Protein AF-A0A1F4Q5U8-F1 (afdb_monomer)

Solvent-accessible surface area (backbone atoms only — not comparable to full-atom values): 7648 Å² total; per-residue (Å²): 132,84,82,44,56,67,60,52,52,65,76,44,62,95,61,61,63,48,76,38,75,50,20,85,82,44,53,50,60,50,47,23,72,73,47,73,48,69,58,75,83,77,33,46,80,45,38,50,46,59,58,37,44,77,75,71,50,83,76,57,70,69,56,50,31,61,74,70,67,51,86,60,94,58,66,90,65,53,74,65,55,44,52,52,23,48,52,43,22,76,75,69,65,34,61,67,34,42,54,52,38,51,52,45,54,48,47,67,53,63,48,45,62,58,48,46,48,57,59,43,69,74,69,57,58,94,85,120

Structure (mmCIF, N/CA/C/O backbone):
data_AF-A0A1F4Q5U8-F1
#
_entry.id   AF-A0A1F4Q5U8-F1
#
loop_
_atom_site.group_PDB
_atom_site.id
_atom_site.type_symbol
_atom_site.label_atom_id
_atom_site.label_alt_id
_atom_site.label_comp_id
_atom_site.label_asym_id
_atom_site.label_entity_id
_atom_site.label_seq_id
_atom_site.pdbx_PDB_ins_code
_atom_site.Cartn_x
_atom_site.Cartn_y
_atom_site.Cartn_z
_atom_site.occupancy
_atom_site.B_iso_or_equiv
_atom_site.auth_seq_id
_atom_site.auth_comp_id
_atom_site.auth_asym_id
_atom_site.auth_atom_id
_atom_site.pdbx_PDB_model_num
ATOM 1 N N . GLY A 1 1 ? -3.662 -7.560 -17.404 1.00 54.41 1 GLY A N 1
ATOM 2 C CA . GLY A 1 1 ? -5.026 -7.262 -17.871 1.00 54.41 1 GLY A CA 1
ATOM 3 C C . GLY A 1 1 ? -5.299 -5.800 -17.622 1.00 54.41 1 GLY A C 1
ATOM 4 O O . GLY A 1 1 ? -4.657 -5.229 -16.749 1.00 54.41 1 GLY A O 1
ATOM 5 N N . GLU A 1 2 ? -6.183 -5.201 -18.405 1.00 73.56 2 GLU A N 1
ATOM 6 C CA . GLU A 1 2 ? -6.671 -3.844 -18.151 1.00 73.56 2 GLU A CA 1
ATOM 7 C C . GLU A 1 2 ? -7.538 -3.845 -16.879 1.00 73.56 2 GLU A C 1
ATOM 9 O O . GLU 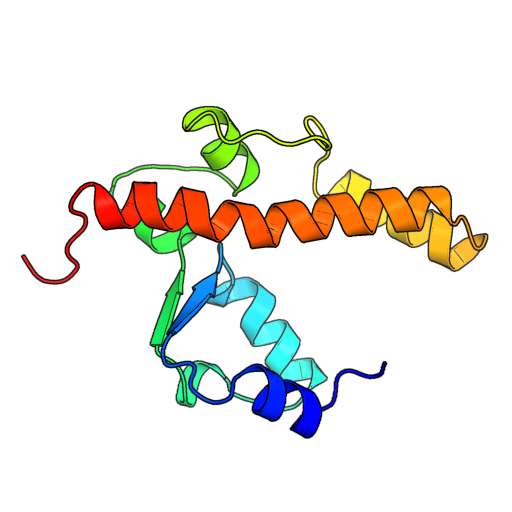A 1 2 ? -8.259 -4.812 -16.630 1.00 73.56 2 GLU A O 1
ATOM 14 N N . ILE A 1 3 ? -7.430 -2.808 -16.046 1.00 80.50 3 ILE A N 1
ATOM 15 C CA . ILE A 1 3 ? -8.272 -2.666 -14.851 1.00 80.50 3 ILE A CA 1
ATOM 16 C C . ILE A 1 3 ? -9.571 -1.996 -15.296 1.00 80.50 3 ILE A C 1
ATOM 18 O O . ILE A 1 3 ? -9.599 -0.788 -15.521 1.00 80.50 3 ILE A O 1
ATOM 22 N N . THR A 1 4 ? -10.627 -2.790 -15.448 1.00 85.44 4 THR A N 1
ATOM 23 C CA . THR A 1 4 ? -11.969 -2.317 -15.808 1.00 85.44 4 THR A CA 1
ATOM 24 C C . THR A 1 4 ? -12.877 -2.264 -14.586 1.00 85.44 4 THR A C 1
ATOM 26 O O . THR A 1 4 ? -12.592 -2.865 -13.550 1.00 85.44 4 THR A O 1
ATOM 29 N N . ASP A 1 5 ? -13.994 -1.557 -14.711 1.00 87.56 5 ASP A N 1
ATOM 30 C CA . ASP A 1 5 ? -15.040 -1.535 -13.695 1.00 87.56 5 ASP A CA 1
ATOM 31 C C . ASP A 1 5 ? -15.587 -2.936 -13.385 1.00 87.56 5 ASP A C 1
ATOM 33 O O . ASP A 1 5 ? -15.677 -3.317 -12.219 1.00 87.56 5 ASP A O 1
ATOM 37 N N . VAL A 1 6 ? -15.889 -3.724 -14.420 1.00 89.69 6 VAL A N 1
ATOM 38 C CA . VAL A 1 6 ? -16.383 -5.103 -14.292 1.00 89.69 6 VAL A CA 1
ATOM 39 C C . VAL A 1 6 ? -15.394 -5.967 -13.514 1.00 89.69 6 VAL A C 1
ATOM 41 O O . VAL A 1 6 ? -15.781 -6.598 -12.535 1.00 89.69 6 VAL A O 1
ATOM 44 N N . ALA A 1 7 ? -14.110 -5.941 -13.888 1.00 89.81 7 ALA A N 1
ATOM 45 C CA . ALA A 1 7 ? -13.089 -6.752 -13.229 1.00 89.81 7 ALA A CA 1
ATOM 46 C C . ALA A 1 7 ? -12.914 -6.376 -11.748 1.00 89.81 7 ALA A C 1
ATOM 48 O O . ALA A 1 7 ? -12.666 -7.242 -10.912 1.00 89.81 7 ALA A O 1
ATOM 49 N N . VAL A 1 8 ? -13.058 -5.090 -11.410 1.00 90.56 8 VAL A N 1
ATOM 50 C CA . VAL A 1 8 ? -13.003 -4.625 -10.018 1.00 90.56 8 VAL A CA 1
ATOM 51 C C . VAL A 1 8 ? -14.222 -5.105 -9.231 1.00 90.56 8 VAL A C 1
ATOM 53 O O . VAL A 1 8 ? -14.053 -5.592 -8.116 1.00 90.56 8 VAL A O 1
ATOM 56 N N . TRP A 1 9 ? -15.432 -5.007 -9.786 1.00 91.44 9 TRP A N 1
ATOM 57 C CA . TRP A 1 9 ? -16.636 -5.482 -9.098 1.00 91.44 9 TRP A CA 1
ATOM 58 C C . TRP A 1 9 ? -16.636 -6.993 -8.888 1.00 91.44 9 TRP A C 1
ATOM 60 O O . TRP A 1 9 ? -16.979 -7.440 -7.799 1.00 91.44 9 TRP A O 1
ATOM 70 N N . GLU A 1 10 ? -16.197 -7.768 -9.880 1.00 93.06 10 GLU A N 1
ATOM 71 C CA . GLU A 1 10 ? -16.047 -9.221 -9.751 1.00 93.06 10 GLU A CA 1
ATOM 72 C C . GLU A 1 10 ? -15.012 -9.592 -8.681 1.00 93.06 10 GLU A C 1
ATOM 74 O O . GLU A 1 10 ? -15.259 -10.470 -7.857 1.00 93.06 10 GLU A O 1
ATOM 79 N N . ALA A 1 11 ? -13.871 -8.896 -8.641 1.00 92.44 11 ALA A N 1
ATOM 80 C CA . ALA A 1 11 ? -12.834 -9.138 -7.637 1.00 92.44 11 ALA A CA 1
ATOM 81 C C . ALA A 1 11 ? -13.271 -8.783 -6.203 1.00 92.44 11 ALA A C 1
ATOM 83 O O . ALA A 1 11 ? -12.660 -9.256 -5.244 1.00 92.44 11 ALA A O 1
ATOM 84 N N . LEU A 1 12 ? -14.296 -7.940 -6.057 1.00 94.38 12 LEU A N 1
ATOM 85 C CA . LEU A 1 12 ? -14.825 -7.475 -4.775 1.00 94.38 12 LEU A CA 1
ATOM 86 C C . LEU A 1 12 ? -16.185 -8.097 -4.422 1.00 94.38 12 LEU A C 1
ATOM 88 O O . LEU A 1 12 ? -16.809 -7.672 -3.446 1.00 94.38 12 LEU A O 1
ATOM 92 N N . ASP A 1 13 ? -16.658 -9.091 -5.179 1.00 94.94 13 ASP A N 1
ATOM 93 C CA . ASP A 1 13 ? -17.913 -9.768 -4.860 1.00 94.94 13 ASP A CA 1
ATOM 94 C C . ASP A 1 13 ? -17.838 -10.450 -3.482 1.00 94.94 13 ASP A C 1
ATOM 96 O O . ASP A 1 13 ? -16.836 -11.063 -3.109 1.00 94.94 13 ASP A O 1
ATOM 100 N N . GLY A 1 14 ? -18.893 -10.284 -2.683 1.00 95.62 14 GLY A N 1
ATOM 101 C CA . GLY A 1 14 ? -18.942 -10.754 -1.294 1.00 95.62 14 GLY A CA 1
ATOM 102 C C . GLY A 1 14 ? -18.049 -9.999 -0.294 1.00 95.62 14 GLY A C 1
ATOM 103 O O . GLY A 1 14 ? -17.999 -10.387 0.873 1.00 95.62 14 GLY A O 1
ATOM 104 N N . VAL A 1 15 ? -17.356 -8.929 -0.700 1.00 96.50 15 VAL A N 1
ATOM 105 C CA . VAL A 1 15 ? -16.563 -8.085 0.211 1.00 96.50 15 VAL A CA 1
ATOM 106 C C . VAL A 1 15 ? -17.449 -7.021 0.865 1.00 96.50 15 VAL A C 1
ATOM 108 O O . VAL A 1 15 ? -18.198 -6.317 0.195 1.00 96.50 15 VAL A O 1
ATOM 111 N N . ASP A 1 16 ? -17.319 -6.838 2.182 1.00 95.81 16 ASP A N 1
ATOM 112 C CA . ASP A 1 16 ? -18.026 -5.773 2.918 1.00 95.81 16 ASP A CA 1
ATOM 113 C C . ASP A 1 16 ? -17.127 -4.593 3.313 1.00 95.81 16 ASP A C 1
ATOM 115 O O . ASP A 1 16 ? -17.605 -3.472 3.518 1.00 95.81 16 ASP A O 1
ATOM 119 N N . THR A 1 17 ? -15.825 -4.844 3.469 1.00 95.88 17 THR A N 1
ATOM 120 C CA . THR A 1 17 ? -14.866 -3.893 4.039 1.00 95.88 17 THR A CA 1
ATOM 121 C C . THR A 1 17 ? -13.581 -3.879 3.219 1.00 95.88 17 THR A C 1
ATOM 123 O O . THR A 1 17 ? -12.978 -4.924 2.987 1.00 95.88 17 THR A O 1
ATOM 126 N N . LEU A 1 18 ? -13.127 -2.685 2.836 1.00 96.44 18 LEU A N 1
ATOM 127 C CA . LEU A 1 18 ? -11.827 -2.457 2.213 1.00 96.44 18 LEU A CA 1
ATOM 128 C C . LEU A 1 18 ? -10.807 -2.073 3.287 1.00 96.44 18 LEU A C 1
ATOM 130 O O . LEU A 1 18 ? -10.926 -1.023 3.923 1.00 96.44 18 LEU A O 1
ATOM 134 N N . CYS A 1 19 ? -9.802 -2.925 3.477 1.00 96.88 19 CYS A N 1
ATOM 135 C CA . CYS A 1 19 ? -8.670 -2.656 4.357 1.00 96.88 19 CYS A CA 1
ATOM 136 C C . CYS A 1 19 ? -7.522 -2.033 3.555 1.00 96.88 19 CYS A C 1
ATOM 138 O O . CYS A 1 19 ? -7.092 -2.594 2.549 1.00 96.88 19 CYS A O 1
ATOM 140 N N . THR A 1 20 ? -7.034 -0.869 3.985 1.00 97.50 20 THR A N 1
ATOM 141 C CA . THR A 1 20 ? -5.961 -0.124 3.303 1.00 97.50 20 THR A CA 1
ATOM 142 C C . THR A 1 20 ? -4.988 0.492 4.308 1.00 97.50 20 THR A C 1
ATOM 144 O O . THR A 1 20 ? -5.259 0.529 5.508 1.00 97.50 20 THR A O 1
ATOM 147 N N . TYR A 1 21 ? -3.863 1.032 3.832 1.00 97.69 21 TYR A N 1
ATOM 148 C CA . TYR A 1 21 ? -3.003 1.905 4.631 1.00 97.69 21 TYR A CA 1
ATOM 149 C C . TYR A 1 21 ? -2.874 3.265 3.944 1.00 97.69 21 TYR A C 1
ATOM 151 O O . TYR A 1 21 ? -2.131 3.395 2.977 1.00 97.69 21 TYR A O 1
ATOM 159 N N . ASN A 1 22 ? -3.559 4.290 4.466 1.00 97.31 22 ASN A N 1
ATOM 160 C CA . ASN A 1 22 ? -3.715 5.609 3.834 1.00 97.31 22 ASN A CA 1
ATOM 161 C C . ASN A 1 22 ? -4.530 5.594 2.524 1.00 97.31 22 ASN A C 1
ATOM 163 O O . ASN A 1 22 ? -4.476 6.562 1.756 1.00 97.31 22 ASN A O 1
ATOM 167 N N . GLY A 1 23 ? -5.290 4.529 2.258 1.00 97.25 23 GLY A N 1
ATOM 168 C CA . GLY A 1 23 ? -5.993 4.362 0.989 1.00 97.25 23 GLY A CA 1
ATOM 169 C C . GLY A 1 23 ? -7.176 5.299 0.806 1.00 97.25 23 GLY A C 1
ATOM 170 O O . GLY A 1 23 ? -7.445 5.718 -0.318 1.00 97.25 23 GLY A O 1
ATOM 171 N N . ASP A 1 24 ? -7.801 5.759 1.891 1.00 96.12 24 ASP A N 1
ATOM 172 C CA . ASP A 1 24 ? -8.890 6.742 1.814 1.00 96.12 24 ASP A CA 1
ATOM 173 C C . ASP A 1 24 ? -8.452 8.061 1.168 1.00 96.12 24 ASP A C 1
ATOM 175 O O . ASP A 1 24 ? -9.261 8.785 0.582 1.00 96.12 24 ASP A O 1
ATOM 179 N N . ARG A 1 25 ? -7.164 8.395 1.304 1.00 95.62 25 ARG A N 1
ATOM 180 C CA . ARG A 1 25 ? -6.571 9.642 0.808 1.00 95.62 25 ARG A CA 1
ATOM 181 C C . ARG A 1 25 ? -5.695 9.446 -0.423 1.00 95.62 25 ARG A C 1
ATOM 183 O O . ARG A 1 25 ? -5.292 10.447 -1.013 1.00 95.62 25 ARG A O 1
ATOM 190 N N . PHE A 1 26 ? -5.376 8.205 -0.775 1.00 95.19 26 PHE A N 1
ATOM 191 C CA . PHE A 1 26 ? -4.426 7.889 -1.833 1.00 95.19 26 PHE A CA 1
ATOM 192 C C . PHE A 1 26 ? -5.001 6.879 -2.828 1.00 95.19 26 PHE A C 1
ATOM 194 O O . PHE A 1 26 ? -5.413 7.291 -3.910 1.00 95.19 26 PHE A O 1
ATOM 201 N N . ASP A 1 27 ? -5.092 5.603 -2.451 1.00 94.88 27 ASP A N 1
ATOM 202 C CA . ASP A 1 27 ? -5.477 4.518 -3.360 1.00 94.88 27 ASP A CA 1
ATOM 203 C C . ASP A 1 27 ? -6.892 4.696 -3.927 1.00 94.88 27 ASP A C 1
ATOM 205 O O . ASP A 1 27 ? -7.078 4.716 -5.142 1.00 94.88 27 ASP A O 1
ATOM 209 N N . LEU A 1 28 ? -7.895 4.891 -3.064 1.00 94.94 28 LEU A N 1
ATOM 210 C CA . LEU A 1 28 ? -9.301 4.942 -3.478 1.00 94.94 28 LEU A CA 1
ATOM 211 C C . LEU A 1 28 ? -9.606 6.148 -4.386 1.00 94.94 28 LEU A C 1
ATOM 213 O O . LEU A 1 28 ? -10.242 5.944 -5.419 1.00 94.94 28 LEU A O 1
ATOM 217 N N . PRO A 1 29 ? -9.120 7.378 -4.104 1.00 95.31 29 PRO A N 1
ATOM 218 C CA . PRO A 1 29 ? -9.260 8.492 -5.043 1.00 95.31 29 PRO A CA 1
ATOM 219 C C . PRO A 1 29 ? -8.575 8.272 -6.398 1.00 95.31 29 PRO A C 1
ATOM 221 O O . PRO A 1 29 ? -9.043 8.800 -7.407 1.00 95.31 29 PRO A O 1
ATOM 224 N N . ILE A 1 30 ? -7.447 7.552 -6.443 1.00 93.44 30 ILE A N 1
ATOM 225 C CA . ILE A 1 30 ? -6.756 7.239 -7.703 1.00 93.44 30 ILE A CA 1
ATOM 226 C C . ILE A 1 30 ? -7.561 6.208 -8.495 1.00 93.44 30 ILE A C 1
ATOM 228 O O . ILE A 1 30 ? -7.828 6.439 -9.675 1.00 93.44 30 ILE A O 1
ATOM 232 N N . LEU A 1 31 ? -8.003 5.130 -7.842 1.00 91.00 31 LEU A N 1
ATOM 233 C CA . LEU A 1 31 ? -8.836 4.098 -8.457 1.00 91.00 31 LEU A CA 1
ATOM 234 C C . LEU A 1 31 ? -10.133 4.689 -9.006 1.00 91.00 31 LEU A C 1
ATOM 236 O O . LEU A 1 31 ? -10.442 4.467 -10.169 1.00 91.00 31 LEU A O 1
ATOM 240 N N . GLU A 1 32 ? -10.832 5.521 -8.233 1.00 93.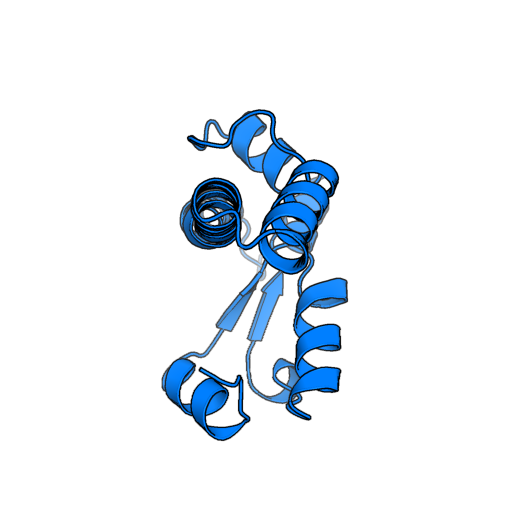19 32 GLU A N 1
ATOM 241 C CA . GLU A 1 32 ? -12.056 6.195 -8.677 1.00 93.19 32 GLU A CA 1
ATOM 242 C C . GLU A 1 32 ? -11.820 7.035 -9.942 1.00 93.19 32 GLU A C 1
ATOM 244 O O . GLU A 1 32 ? -12.617 6.996 -10.875 1.00 93.19 32 GLU A O 1
ATOM 249 N N . ARG A 1 33 ? -10.696 7.756 -10.040 1.00 92.38 33 ARG A N 1
ATOM 250 C CA . ARG A 1 33 ? -10.364 8.530 -11.251 1.00 92.38 33 ARG A CA 1
ATOM 251 C C . ARG A 1 33 ? -10.059 7.646 -12.458 1.00 92.38 33 ARG A C 1
ATOM 253 O O . ARG A 1 33 ? -10.360 8.048 -13.579 1.00 92.38 33 ARG A O 1
ATOM 260 N N . GLN A 1 34 ? -9.435 6.491 -12.239 1.00 89.81 34 GLN A N 1
ATOM 261 C CA . GLN A 1 34 ? -9.020 5.580 -13.308 1.00 89.81 34 GLN A CA 1
ATOM 262 C C . GLN A 1 34 ? -10.168 4.697 -13.807 1.00 89.81 34 GLN A C 1
ATOM 264 O O . GLN A 1 34 ? -10.268 4.463 -15.007 1.00 89.81 34 GLN A O 1
ATOM 269 N N . THR A 1 35 ? -11.046 4.244 -12.913 1.00 89.31 35 THR A N 1
ATOM 270 C CA . THR A 1 35 ? -12.114 3.278 -13.220 1.00 89.31 35 THR A CA 1
ATOM 271 C C . THR A 1 35 ? -13.512 3.892 -13.212 1.00 89.31 35 THR A C 1
ATOM 273 O O . THR A 1 35 ? -14.453 3.260 -13.678 1.00 89.31 35 THR A O 1
ATOM 276 N N . ARG A 1 36 ? -13.664 5.126 -12.706 1.00 91.06 36 ARG A N 1
ATOM 277 C CA . ARG A 1 36 ? -14.952 5.806 -12.455 1.00 91.06 36 ARG A CA 1
ATOM 278 C C . ARG A 1 36 ? -15.836 5.101 -11.421 1.00 91.06 36 ARG A C 1
ATOM 280 O O . ARG A 1 36 ? -17.040 5.345 -11.381 1.00 91.06 36 ARG A O 1
ATOM 287 N N . LEU A 1 37 ? -15.243 4.255 -10.578 1.00 91.44 37 LEU A N 1
ATOM 288 C CA . LEU A 1 37 ? -15.940 3.565 -9.497 1.00 91.44 37 LEU A CA 1
ATOM 289 C C . LEU A 1 37 ? -15.752 4.271 -8.157 1.00 91.44 37 LEU A C 1
ATOM 291 O O . LEU A 1 37 ? -14.643 4.324 -7.626 1.00 91.44 37 LEU A O 1
ATOM 295 N N . ASP A 1 38 ? -16.854 4.723 -7.559 1.00 92.75 38 ASP A N 1
ATOM 296 C CA . ASP A 1 38 ? -16.852 5.171 -6.166 1.00 92.75 38 ASP A CA 1
ATOM 297 C C . ASP A 1 38 ? -16.993 3.972 -5.218 1.00 92.75 38 ASP A C 1
ATOM 299 O O . ASP A 1 38 ? -18.073 3.656 -4.712 1.00 92.75 38 ASP A O 1
ATOM 30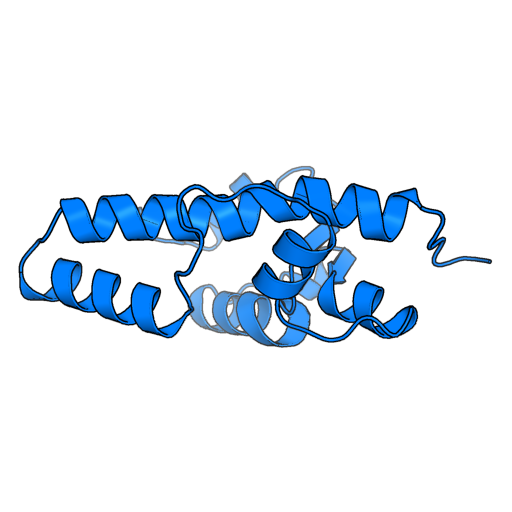3 N N . LEU A 1 39 ? -15.872 3.295 -4.963 1.00 94.19 39 LEU A N 1
ATOM 304 C CA . LEU A 1 39 ? -15.819 2.159 -4.039 1.00 94.19 39 LEU A CA 1
ATOM 305 C C . LEU A 1 39 ? -16.185 2.564 -2.598 1.00 94.19 39 LEU A C 1
ATOM 307 O O . LEU A 1 39 ? -16.727 1.761 -1.839 1.00 94.19 39 LEU A O 1
ATOM 311 N N . ARG A 1 40 ? -15.951 3.822 -2.208 1.00 92.38 40 ARG A N 1
ATOM 312 C CA . ARG A 1 40 ? -16.229 4.301 -0.843 1.00 92.38 40 ARG A CA 1
ATOM 313 C C . ARG A 1 40 ? -17.723 4.413 -0.560 1.00 92.38 40 ARG A C 1
ATOM 315 O O . ARG A 1 40 ? -18.120 4.329 0.597 1.00 92.38 40 ARG A O 1
ATOM 322 N N . SER A 1 41 ? -18.549 4.562 -1.596 1.00 92.50 41 SER A N 1
ATOM 323 C CA . SER A 1 41 ? -20.010 4.542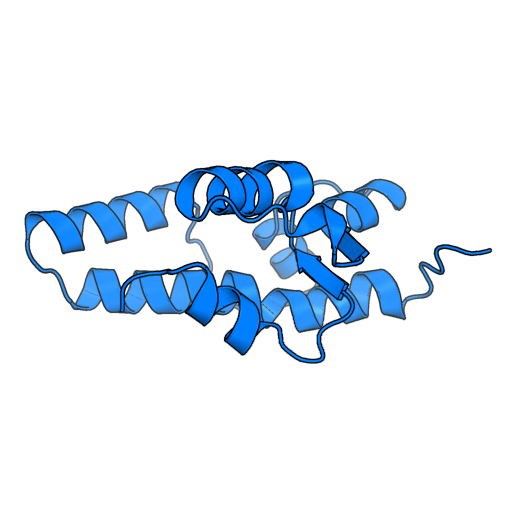 -1.455 1.00 92.50 41 SER A CA 1
ATOM 324 C C . SER A 1 41 ? -20.573 3.160 -1.104 1.00 92.50 41 SER A C 1
ATOM 326 O O . SER A 1 41 ? -21.663 3.068 -0.538 1.00 92.50 41 SER A O 1
ATOM 328 N N . ARG A 1 42 ? -19.848 2.082 -1.441 1.00 92.50 42 ARG A N 1
ATOM 329 C CA . ARG A 1 42 ? -20.370 0.708 -1.390 1.00 92.50 42 ARG A CA 1
ATOM 330 C C . ARG A 1 42 ? -19.753 -0.163 -0.301 1.00 92.50 42 ARG A C 1
ATOM 332 O O . ARG A 1 42 ? -20.427 -1.087 0.161 1.00 92.50 42 ARG A O 1
ATOM 339 N N . PHE A 1 43 ? -18.514 0.113 0.098 1.00 96.25 43 PHE A N 1
ATOM 340 C CA . PHE A 1 43 ? -17.777 -0.684 1.076 1.00 96.25 43 PHE A CA 1
ATOM 341 C C . PHE A 1 43 ? -17.434 0.130 2.321 1.00 96.25 43 PHE A C 1
ATOM 343 O O . PHE A 1 43 ? -17.149 1.326 2.248 1.00 96.25 43 PHE A O 1
ATOM 350 N N . ARG A 1 44 ? -17.388 -0.538 3.477 1.00 95.75 44 ARG A N 1
ATOM 351 C CA . ARG A 1 44 ? -16.825 0.065 4.690 1.00 95.75 44 ARG A CA 1
ATOM 352 C C . ARG A 1 44 ? -15.325 0.271 4.503 1.00 95.75 44 ARG A C 1
ATOM 354 O O . ARG A 1 44 ? -14.646 -0.591 3.952 1.00 95.75 44 ARG A O 1
ATOM 361 N N . SER A 1 45 ? -14.799 1.387 4.997 1.00 94.94 45 SER A N 1
ATOM 362 C CA . SER A 1 45 ? -13.359 1.653 4.977 1.00 94.94 45 SER A CA 1
ATOM 363 C C . SER A 1 45 ? -12.717 1.319 6.323 1.00 94.94 45 SER A C 1
ATOM 365 O O . SER A 1 45 ? -13.088 1.883 7.357 1.00 94.94 45 SER A O 1
ATOM 367 N N . LEU A 1 46 ? -11.703 0.455 6.285 1.00 96.12 46 LEU A N 1
ATOM 368 C CA . LEU A 1 46 ? -10.747 0.236 7.363 1.00 96.12 46 LEU A CA 1
ATOM 369 C C . LEU A 1 46 ? -9.372 0.761 6.922 1.00 96.12 46 LEU A C 1
ATOM 371 O O . LEU A 1 46 ? -8.559 0.035 6.354 1.00 96.12 46 LEU A O 1
ATOM 375 N N . ASP A 1 47 ? -9.111 2.045 7.168 1.00 97.06 47 ASP A N 1
ATOM 376 C CA . ASP A 1 47 ? -7.802 2.651 6.907 1.00 97.06 47 ASP A CA 1
ATOM 377 C C . ASP A 1 47 ? -6.889 2.493 8.134 1.00 97.06 47 ASP A C 1
ATOM 379 O O . ASP A 1 47 ? -7.023 3.195 9.141 1.00 97.06 47 ASP A O 1
ATOM 383 N N . LEU A 1 48 ? -5.913 1.591 8.043 1.00 96.94 48 LEU A N 1
ATOM 384 C CA . LEU A 1 48 ? -4.994 1.272 9.135 1.00 96.94 48 LEU A CA 1
ATOM 385 C C 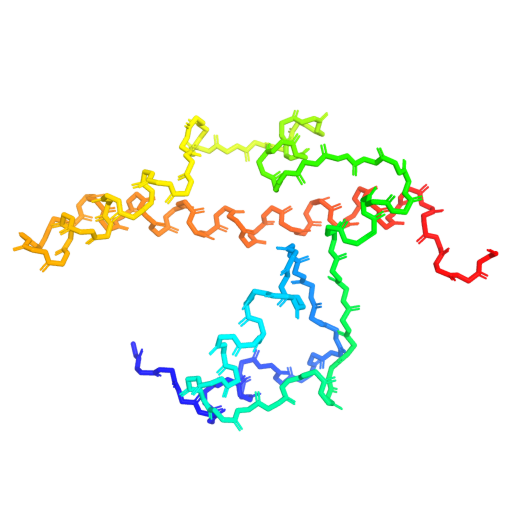. LEU A 1 48 ? -4.085 2.441 9.527 1.00 96.94 48 LEU A C 1
ATOM 387 O O . LEU A 1 48 ? -3.642 2.496 10.676 1.00 96.94 48 LEU A O 1
ATOM 391 N N . LEU A 1 49 ? -3.824 3.407 8.636 1.00 96.81 49 LEU A N 1
ATOM 392 C CA . LEU A 1 49 ? -3.111 4.624 9.030 1.00 96.81 49 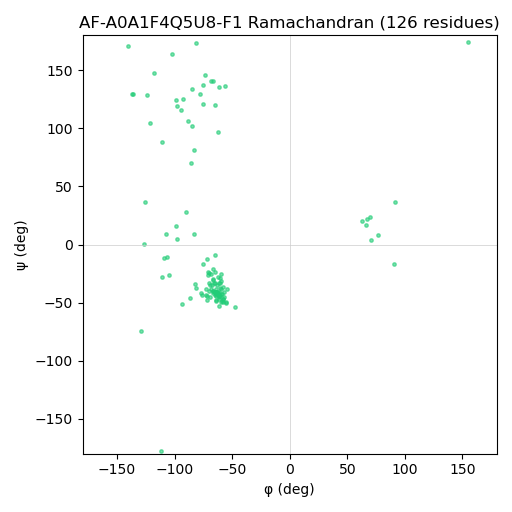LEU A CA 1
ATOM 393 C C . LEU A 1 49 ? -3.969 5.453 9.990 1.00 96.81 49 LEU A C 1
ATOM 395 O O . LEU A 1 49 ? -3.436 6.021 10.950 1.00 96.81 49 LEU A O 1
ATOM 399 N N . ARG A 1 50 ? -5.283 5.546 9.745 1.00 95.00 50 ARG A N 1
ATOM 400 C CA . ARG A 1 50 ? -6.208 6.227 10.660 1.00 95.00 50 ARG A CA 1
ATOM 401 C C . ARG A 1 50 ? -6.251 5.502 11.999 1.00 95.00 50 ARG A C 1
ATOM 403 O O . ARG A 1 50 ? -6.065 6.159 13.022 1.00 95.00 50 ARG A O 1
ATOM 410 N N . GLU A 1 51 ? -6.412 4.183 11.995 1.00 94.44 51 GLU A N 1
ATOM 411 C CA . GLU A 1 51 ? -6.487 3.408 13.238 1.00 94.44 51 GLU A CA 1
ATOM 412 C C . GLU A 1 51 ? -5.175 3.480 14.042 1.00 94.44 51 GLU A C 1
ATOM 414 O O . GLU A 1 51 ? -5.200 3.746 15.242 1.00 94.44 51 GLU A O 1
ATOM 419 N N . CYS A 1 52 ? -4.010 3.419 13.386 1.00 94.19 52 CYS A N 1
ATOM 420 C CA . CYS A 1 52 ? -2.715 3.648 14.039 1.00 94.19 52 CYS A CA 1
ATOM 421 C C . CYS A 1 52 ? -2.625 5.046 14.676 1.00 94.19 52 CYS A C 1
ATOM 423 O O . CYS A 1 52 ? -2.141 5.207 15.800 1.00 94.19 52 CYS A O 1
ATOM 425 N N . ARG A 1 53 ? -3.106 6.083 13.982 1.00 93.50 53 ARG A N 1
ATOM 426 C CA . ARG A 1 53 ? -3.085 7.458 14.502 1.00 93.50 53 ARG A CA 1
ATOM 427 C C . ARG A 1 53 ? -3.981 7.640 15.724 1.00 93.50 53 ARG A C 1
ATOM 429 O O . ARG A 1 53 ? -3.606 8.423 16.595 1.00 93.50 53 ARG A O 1
ATOM 436 N N . ARG A 1 54 ? -5.112 6.928 15.816 1.00 91.12 54 ARG A N 1
ATOM 437 C CA . ARG A 1 54 ? -6.020 6.985 16.982 1.00 91.12 54 ARG A CA 1
ATOM 438 C C . ARG A 1 54 ? -5.324 6.575 18.278 1.00 91.12 54 ARG A C 1
ATOM 440 O O . ARG A 1 54 ? -5.613 7.147 19.321 1.00 91.12 54 ARG A O 1
ATOM 447 N N . VAL A 1 55 ? -4.352 5.669 18.195 1.00 89.19 55 VAL A N 1
ATOM 448 C CA . VAL A 1 55 ? -3.534 5.218 19.336 1.00 89.19 55 VAL A CA 1
ATOM 449 C C . VAL A 1 55 ? -2.165 5.892 19.424 1.00 89.19 55 VAL A C 1
ATOM 451 O O . VAL A 1 55 ? -1.267 5.424 20.120 1.00 89.19 55 VAL A O 1
ATOM 454 N N . GLY A 1 56 ? -1.967 7.000 18.708 1.00 91.31 56 GLY A N 1
ATOM 455 C CA . GLY A 1 56 ? -0.729 7.776 18.768 1.00 91.31 56 GLY A CA 1
ATOM 456 C C . GLY A 1 56 ? 0.456 7.174 18.004 1.00 91.31 56 GLY A C 1
ATOM 457 O O . GLY A 1 56 ? 1.565 7.712 18.087 1.00 91.31 56 GLY A O 1
ATOM 458 N N . LEU A 1 57 ? 0.257 6.114 17.215 1.00 93.44 57 LEU A N 1
ATOM 459 C CA . LEU A 1 57 ? 1.294 5.568 16.342 1.00 93.44 57 LEU A CA 1
ATOM 460 C C . LEU A 1 57 ? 1.440 6.438 15.087 1.00 93.44 57 LEU A C 1
ATOM 462 O O . LEU A 1 57 ? 0.472 6.774 14.404 1.00 93.44 57 LEU A O 1
ATOM 466 N N . LYS A 1 58 ? 2.683 6.823 14.777 1.00 93.88 58 LYS A N 1
ATOM 467 C CA . LYS A 1 58 ? 3.014 7.715 13.656 1.00 93.88 58 LYS A CA 1
ATOM 468 C C . LYS A 1 58 ? 4.029 7.067 12.720 1.00 93.88 58 LYS A C 1
ATOM 470 O O . LYS A 1 58 ? 5.111 6.665 13.151 1.00 93.88 58 LYS A O 1
ATOM 475 N N . GLY A 1 59 ? 3.726 7.043 11.426 1.00 94.56 59 GLY A N 1
ATOM 476 C CA . GLY A 1 59 ? 4.628 6.538 10.390 1.00 94.56 59 GLY A CA 1
ATOM 477 C C . GLY A 1 59 ? 3.895 6.041 9.150 1.00 94.56 59 GLY A C 1
ATOM 478 O O . GLY A 1 59 ? 2.668 5.995 9.132 1.00 94.56 59 GLY A O 1
ATOM 479 N N . GLY A 1 60 ? 4.659 5.683 8.120 1.00 95.44 60 GLY A N 1
ATOM 480 C CA . GLY A 1 60 ? 4.158 4.905 6.984 1.00 95.44 60 GLY A CA 1
ATOM 481 C C . GLY A 1 60 ? 4.106 3.408 7.300 1.00 95.44 60 GLY A C 1
ATOM 482 O O . GLY A 1 60 ? 4.633 2.988 8.333 1.00 95.44 60 GLY A O 1
ATOM 483 N N . LEU A 1 61 ? 3.530 2.627 6.382 1.00 96.62 61 LEU A N 1
ATOM 484 C CA . LEU A 1 61 ? 3.344 1.176 6.498 1.00 96.62 61 LEU A CA 1
ATOM 485 C C . LEU A 1 61 ? 4.624 0.462 6.951 1.00 96.62 61 LEU A C 1
ATOM 487 O O . LEU A 1 61 ? 4.640 -0.146 8.013 1.00 96.62 61 LEU A O 1
ATOM 491 N N . LYS A 1 62 ? 5.735 0.689 6.248 1.00 95.31 62 LYS A N 1
ATOM 492 C CA . LYS A 1 62 ? 7.052 0.095 6.551 1.00 95.31 62 LYS A CA 1
ATOM 493 C C . LYS A 1 62 ? 7.541 0.331 7.961 1.00 95.31 62 LYS A C 1
ATOM 495 O O . LYS A 1 62 ? 8.100 -0.555 8.593 1.00 95.31 62 LYS A O 1
ATOM 500 N N . ARG A 1 63 ? 7.290 1.527 8.490 1.00 95.06 63 ARG A N 1
ATOM 501 C CA . ARG A 1 63 ? 7.659 1.844 9.868 1.00 95.06 63 ARG A CA 1
ATOM 502 C C . ARG A 1 63 ? 6.792 1.078 10.866 1.00 95.06 63 ARG A C 1
ATOM 504 O O . ARG A 1 63 ? 7.270 0.768 11.954 1.00 95.06 63 ARG A O 1
ATOM 511 N N . MET A 1 64 ? 5.524 0.825 10.538 1.00 96.00 64 MET A N 1
ATOM 512 C CA . MET A 1 64 ? 4.652 -0.013 11.363 1.00 96.00 64 MET A CA 1
ATOM 513 C C . MET A 1 64 ? 5.069 -1.480 11.269 1.00 96.00 64 MET A C 1
ATOM 515 O O . MET A 1 64 ? 5.214 -2.120 12.303 1.00 96.00 64 MET A O 1
ATOM 519 N N . GLU A 1 65 ? 5.357 -1.980 10.069 1.00 95.88 65 GLU A N 1
ATOM 520 C CA . GLU A 1 65 ? 5.861 -3.340 9.855 1.00 95.88 65 GLU A CA 1
ATOM 521 C C . GLU A 1 65 ? 7.136 -3.597 10.668 1.00 95.88 65 GLU A C 1
ATOM 523 O O . GLU A 1 65 ? 7.181 -4.535 11.459 1.00 95.88 65 GLU A O 1
ATOM 528 N N . GLU A 1 66 ? 8.129 -2.707 10.583 1.00 94.88 66 GLU A N 1
ATOM 529 C CA . GLU A 1 66 ? 9.355 -2.798 11.385 1.00 94.88 66 GLU A CA 1
ATOM 530 C C . GLU A 1 66 ? 9.082 -2.739 12.890 1.00 94.88 66 GLU A C 1
ATOM 532 O O . GLU A 1 66 ? 9.641 -3.525 13.654 1.00 94.88 66 GLU A O 1
ATOM 537 N N . ARG A 1 67 ? 8.210 -1.821 13.329 1.00 94.69 67 ARG A N 1
ATOM 538 C CA . ARG A 1 67 ? 7.843 -1.666 14.745 1.00 94.69 67 ARG A CA 1
ATOM 539 C C . ARG A 1 67 ? 7.209 -2.933 15.312 1.00 94.69 67 ARG A C 1
ATOM 541 O O . ARG A 1 67 ? 7.438 -3.239 16.479 1.00 94.69 67 ARG A O 1
ATOM 548 N N . PHE A 1 68 ? 6.402 -3.624 14.515 1.00 94.31 68 PHE A N 1
ATOM 549 C CA . PHE A 1 68 ? 5.663 -4.812 14.931 1.00 94.31 68 PHE A CA 1
ATOM 550 C C . PHE A 1 68 ? 6.346 -6.127 14.543 1.00 94.31 68 PHE A C 1
ATOM 552 O O . PHE A 1 68 ? 5.789 -7.194 14.781 1.00 94.31 68 PHE A O 1
ATOM 559 N N . GLY A 1 69 ? 7.556 -6.069 13.978 1.00 95.38 69 GLY A N 1
ATOM 560 C CA . GLY A 1 69 ? 8.315 -7.259 13.598 1.00 95.38 69 GLY A CA 1
ATOM 561 C C . GLY A 1 69 ? 7.722 -8.026 12.413 1.00 95.38 69 GLY A C 1
ATOM 562 O O . GLY A 1 69 ? 7.980 -9.220 12.278 1.00 95.38 69 GLY A O 1
ATOM 563 N N . ILE A 1 70 ? 6.942 -7.363 11.555 1.00 95.94 70 ILE A N 1
ATOM 564 C CA . ILE A 1 70 ? 6.408 -7.954 10.326 1.00 95.94 70 ILE A CA 1
ATOM 565 C C . ILE A 1 70 ? 7.545 -8.039 9.302 1.00 95.94 70 ILE A C 1
ATOM 567 O O . ILE A 1 70 ? 8.177 -7.038 8.955 1.00 95.94 70 ILE A O 1
ATOM 571 N N . ALA A 1 71 ? 7.835 -9.255 8.845 1.00 95.25 71 ALA A N 1
ATOM 572 C CA . ALA A 1 71 ? 8.952 -9.518 7.950 1.00 95.25 71 ALA A CA 1
ATOM 573 C C . ALA A 1 71 ? 8.687 -9.016 6.520 1.00 95.25 71 ALA A C 1
ATOM 575 O O . ALA A 1 71 ? 7.566 -9.085 6.018 1.00 95.25 71 ALA A O 1
ATOM 576 N N . ARG A 1 72 ? 9.759 -8.559 5.861 1.00 96.19 72 ARG A N 1
ATOM 577 C CA . ARG A 1 72 ? 9.798 -8.201 4.437 1.00 96.19 72 ARG A CA 1
ATOM 578 C C . ARG A 1 72 ? 11.088 -8.731 3.815 1.00 96.19 72 ARG A C 1
ATOM 580 O O . ARG A 1 72 ? 12.171 -8.463 4.338 1.00 96.19 72 ARG A O 1
ATOM 587 N N . GLY A 1 73 ? 10.987 -9.431 2.695 1.00 95.19 73 GLY A N 1
ATOM 588 C CA . GLY A 1 73 ? 12.086 -9.699 1.777 1.00 95.19 73 GLY A CA 1
ATOM 589 C C . GLY A 1 73 ? 12.584 -8.421 1.099 1.00 95.19 73 GLY A C 1
ATOM 590 O O . GLY A 1 73 ? 13.784 -8.289 0.878 1.00 95.19 73 GLY A O 1
ATOM 591 N N . THR A 1 74 ? 11.712 -7.429 0.871 1.00 95.75 74 THR A N 1
ATOM 592 C CA . THR A 1 74 ? 12.093 -6.112 0.314 1.00 95.75 74 THR A CA 1
ATOM 593 C C . THR A 1 74 ? 12.466 -5.078 1.382 1.00 95.75 74 THR A C 1
ATOM 595 O O . THR A 1 74 ? 12.291 -3.865 1.214 1.00 95.75 74 THR A O 1
ATOM 598 N N . ARG A 1 75 ? 12.959 -5.533 2.541 1.00 93.31 75 ARG A N 1
ATOM 599 C CA . ARG A 1 75 ? 13.366 -4.644 3.637 1.00 93.31 75 ARG A CA 1
ATOM 600 C C . ARG A 1 75 ? 14.412 -3.629 3.161 1.00 93.31 75 ARG A C 1
ATOM 602 O O . ARG A 1 75 ? 15.362 -3.974 2.471 1.00 93.31 75 ARG A O 1
ATOM 609 N N . GLY A 1 76 ? 14.242 -2.375 3.577 1.00 92.75 76 GLY A N 1
ATOM 610 C CA . GLY A 1 76 ? 15.115 -1.263 3.192 1.00 92.75 76 GLY A CA 1
ATOM 611 C C . GLY A 1 76 ? 14.664 -0.521 1.932 1.00 92.75 76 GLY A C 1
ATOM 612 O O . GLY A 1 76 ? 15.067 0.623 1.751 1.00 92.75 76 GLY A O 1
ATOM 613 N N . MET A 1 77 ? 13.775 -1.102 1.119 1.00 95.62 77 MET A N 1
ATOM 614 C CA . MET A 1 77 ? 13.190 -0.396 -0.022 1.00 95.62 77 MET A CA 1
ATOM 615 C C . MET A 1 77 ? 12.135 0.614 0.433 1.00 95.62 77 MET A C 1
ATOM 617 O O . MET A 1 77 ? 11.276 0.318 1.267 1.00 95.62 77 MET A O 1
ATOM 621 N N . ASN A 1 78 ? 12.134 1.805 -0.157 1.00 94.31 78 ASN A N 1
ATOM 622 C CA . ASN A 1 78 ? 11.148 2.867 0.036 1.00 94.31 78 ASN A CA 1
ATOM 623 C C . ASN A 1 78 ? 10.294 3.079 -1.247 1.00 94.31 78 ASN A C 1
ATOM 625 O O . ASN A 1 78 ? 10.406 2.328 -2.211 1.00 94.31 78 ASN A O 1
ATOM 629 N N . GLY A 1 79 ? 9.371 4.049 -1.238 1.00 93.81 79 GLY A N 1
ATOM 630 C CA . GLY A 1 79 ? 8.517 4.317 -2.409 1.00 93.81 79 GLY A CA 1
ATOM 631 C C . GLY A 1 79 ? 9.279 4.885 -3.614 1.00 93.81 79 GLY A C 1
ATOM 632 O O . GLY A 1 79 ? 8.867 4.686 -4.752 1.00 93.81 79 GLY A O 1
ATOM 633 N N . TRP A 1 80 ? 10.411 5.552 -3.386 1.00 97.19 80 TRP A N 1
ATOM 634 C CA . TRP A 1 80 ? 11.274 6.032 -4.461 1.00 97.19 80 TRP A CA 1
ATOM 635 C C . TRP A 1 80 ? 11.975 4.881 -5.185 1.00 97.19 80 TRP A C 1
ATOM 637 O O . TRP A 1 80 ? 12.018 4.874 -6.413 1.00 97.19 80 TRP A O 1
ATOM 647 N N . ASP A 1 81 ? 12.426 3.862 -4.451 1.00 97.75 81 ASP A N 1
ATOM 648 C CA . ASP A 1 81 ? 13.024 2.666 -5.055 1.00 97.75 81 ASP A CA 1
ATOM 649 C C . ASP A 1 81 ? 12.020 1.934 -5.957 1.00 97.75 81 ASP A C 1
ATOM 651 O O . ASP A 1 81 ? 12.363 1.523 -7.063 1.00 97.75 81 ASP A O 1
ATOM 655 N N . ALA A 1 82 ? 10.755 1.836 -5.530 1.00 97.62 82 ALA A N 1
ATOM 656 C CA . ALA A 1 82 ? 9.685 1.254 -6.340 1.00 97.62 82 ALA A CA 1
ATOM 657 C C . ALA A 1 82 ? 9.478 2.015 -7.665 1.00 97.62 82 ALA A C 1
ATOM 659 O O . ALA A 1 82 ? 9.363 1.395 -8.723 1.00 97.62 82 ALA A O 1
ATOM 660 N N . LEU A 1 83 ? 9.509 3.354 -7.631 1.00 97.94 83 LEU A N 1
ATOM 661 C CA . LEU A 1 83 ? 9.429 4.183 -8.839 1.00 97.94 83 LEU A CA 1
ATOM 662 C C . LEU A 1 83 ? 10.630 3.968 -9.774 1.00 97.94 83 LEU A C 1
ATOM 664 O O . LEU A 1 83 ? 10.455 3.917 -10.990 1.00 97.94 83 LEU A O 1
ATOM 668 N N . GLN A 1 84 ? 11.838 3.788 -9.230 1.00 98.38 84 GLN A N 1
ATOM 669 C CA . GLN A 1 84 ? 13.027 3.471 -10.030 1.00 98.38 84 GLN A CA 1
ATOM 670 C C . GLN A 1 84 ? 12.942 2.087 -10.685 1.00 98.38 84 GLN A C 1
ATOM 672 O O . GLN A 1 84 ? 13.332 1.928 -11.842 1.00 98.38 84 GLN A O 1
ATOM 677 N N . LEU A 1 85 ? 12.414 1.086 -9.974 1.00 98.50 85 LEU A N 1
ATOM 678 C CA . LEU A 1 85 ? 12.193 -0.247 -10.540 1.00 98.50 85 LEU A CA 1
ATOM 679 C C . LEU A 1 85 ? 11.170 -0.212 -11.677 1.00 98.50 85 LEU A C 1
ATOM 681 O O . LEU A 1 85 ? 11.411 -0.816 -12.722 1.00 98.50 85 LEU A O 1
ATOM 685 N N . TRP A 1 86 ? 10.079 0.542 -11.510 1.00 98.44 86 TRP A N 1
ATOM 686 C CA . TRP A 1 86 ? 9.109 0.750 -12.583 1.00 98.44 86 TRP A CA 1
ATOM 687 C C . TRP A 1 86 ? 9.755 1.398 -13.811 1.00 98.44 86 TRP A C 1
ATOM 689 O O . TRP A 1 86 ? 9.636 0.865 -14.910 1.00 98.44 86 TRP A O 1
ATOM 699 N N . ALA A 1 87 ? 10.514 2.483 -13.625 1.00 98.44 87 ALA A N 1
ATOM 700 C CA . ALA A 1 87 ? 11.175 3.181 -14.728 1.00 98.44 87 ALA A CA 1
ATOM 701 C C . ALA A 1 87 ? 12.156 2.279 -15.501 1.00 98.44 87 ALA A C 1
ATOM 703 O O . ALA A 1 87 ? 12.231 2.345 -16.729 1.00 98.44 87 ALA A O 1
ATOM 704 N N . ARG A 1 88 ? 12.897 1.405 -14.806 1.00 98.50 88 ARG A N 1
ATOM 705 C CA . ARG A 1 88 ? 13.788 0.413 -15.438 1.00 98.50 88 ARG A CA 1
ATOM 706 C C . ARG A 1 88 ? 13.017 -0.604 -16.273 1.00 98.50 88 ARG A C 1
ATOM 708 O O . ARG A 1 88 ? 13.423 -0.906 -17.394 1.00 98.50 88 ARG A O 1
ATOM 715 N N . TYR A 1 89 ? 11.911 -1.117 -15.743 1.00 98.50 89 TYR A N 1
ATOM 716 C CA . TYR A 1 89 ? 11.058 -2.038 -16.484 1.00 98.50 89 TYR A CA 1
ATOM 717 C C . TYR A 1 89 ? 10.434 -1.363 -17.713 1.00 98.50 89 TYR A C 1
ATOM 719 O O . TYR A 1 89 ? 10.520 -1.897 -18.813 1.00 98.50 89 TYR A O 1
ATOM 727 N N . GLU A 1 90 ? 9.866 -0.172 -17.547 1.00 98.12 90 GLU A N 1
ATOM 728 C CA . GLU A 1 90 ? 9.180 0.556 -18.616 1.00 98.12 90 GLU A CA 1
ATOM 729 C C . GLU A 1 90 ? 10.131 0.975 -19.747 1.00 98.12 90 GLU A C 1
ATOM 731 O O . GLU A 1 90 ? 9.792 0.848 -20.921 1.00 98.12 90 GLU A O 1
ATOM 736 N N . SER A 1 91 ? 11.339 1.440 -19.410 1.00 98.00 91 SER A N 1
ATOM 737 C CA . SER A 1 91 ? 12.303 1.936 -20.403 1.00 98.00 91 SER A CA 1
ATOM 738 C C . SER A 1 91 ? 13.122 0.841 -21.089 1.00 98.00 91 SER A C 1
ATOM 740 O O . SER A 1 91 ? 13.466 0.989 -22.261 1.00 98.00 91 SER A O 1
ATOM 742 N N . ALA A 1 92 ? 13.457 -0.240 -20.379 1.00 97.44 92 ALA A N 1
ATOM 743 C CA . ALA A 1 92 ? 14.412 -1.247 -20.848 1.00 97.44 92 ALA A CA 1
ATOM 744 C C . ALA A 1 92 ? 13.871 -2.686 -20.830 1.00 97.44 92 ALA A C 1
ATOM 746 O O . ALA A 1 92 ? 14.599 -3.613 -21.182 1.00 97.44 92 ALA A O 1
ATOM 747 N N . GLY A 1 93 ? 12.621 -2.903 -20.413 1.00 97.94 93 GLY A N 1
ATOM 748 C CA . GLY A 1 93 ? 12.036 -4.241 -20.297 1.00 97.94 93 GLY A CA 1
ATOM 749 C C . GLY A 1 93 ? 12.672 -5.100 -19.199 1.00 97.94 93 GLY A C 1
ATOM 750 O O . GLY A 1 93 ? 12.589 -6.327 -19.271 1.00 97.94 93 GLY A O 1
ATOM 751 N N . ASP A 1 94 ? 13.318 -4.476 -18.206 1.00 98.56 94 ASP A N 1
ATOM 752 C CA . ASP A 1 94 ? 14.038 -5.141 -17.113 1.00 98.56 94 ASP A CA 1
ATOM 753 C C . ASP A 1 94 ? 13.089 -6.002 -16.256 1.00 98.56 94 ASP A C 1
ATOM 755 O O . ASP A 1 94 ? 12.396 -5.518 -15.357 1.00 98.56 94 ASP A O 1
ATOM 759 N N . GLN A 1 95 ? 13.053 -7.303 -16.555 1.00 98.50 95 GLN A N 1
ATOM 760 C CA . GLN A 1 95 ? 12.169 -8.267 -15.894 1.00 98.50 95 GLN A CA 1
ATOM 761 C C . GLN A 1 95 ? 12.521 -8.479 -14.423 1.00 98.50 95 GLN A C 1
ATOM 763 O O . GLN A 1 95 ? 11.638 -8.769 -13.619 1.00 98.50 95 GLN A O 1
ATOM 768 N N . GLU A 1 96 ? 13.792 -8.323 -14.052 1.00 98.31 96 GLU A N 1
ATOM 769 C CA . GLU A 1 96 ? 14.213 -8.469 -12.662 1.00 98.31 96 GLU A CA 1
ATOM 770 C C . GLU A 1 96 ? 13.747 -7.268 -11.834 1.00 98.31 96 GLU A C 1
ATOM 772 O O . GLU A 1 96 ? 13.270 -7.436 -10.709 1.00 98.31 96 GLU A O 1
ATOM 777 N N . ALA A 1 97 ? 13.790 -6.063 -12.414 1.00 98.44 97 ALA A N 1
ATOM 778 C CA . ALA A 1 97 ? 13.205 -4.884 -11.789 1.00 98.44 97 ALA A CA 1
ATOM 779 C C . ALA A 1 97 ? 11.691 -5.040 -11.583 1.00 98.44 97 ALA A C 1
ATOM 781 O O . ALA A 1 97 ? 11.194 -4.760 -10.489 1.00 98.44 97 ALA A O 1
ATOM 782 N N . LEU A 1 98 ? 10.969 -5.551 -12.590 1.00 98.50 98 LEU A N 1
ATOM 783 C CA . LEU A 1 98 ? 9.541 -5.848 -12.460 1.00 98.50 98 LEU A CA 1
ATOM 784 C C . LEU A 1 98 ? 9.278 -6.895 -11.375 1.00 98.50 98 LEU A C 1
ATOM 786 O O . LEU A 1 98 ? 8.400 -6.697 -10.539 1.00 98.50 98 LEU A O 1
ATOM 790 N N . ARG A 1 99 ? 10.040 -7.993 -11.355 1.00 98.44 99 ARG A N 1
ATOM 791 C CA . ARG A 1 99 ? 9.892 -9.057 -10.354 1.00 98.44 99 ARG A CA 1
ATOM 792 C C . ARG A 1 99 ? 10.045 -8.510 -8.935 1.00 98.44 99 ARG A C 1
ATOM 794 O O . ARG A 1 99 ? 9.228 -8.819 -8.070 1.00 98.44 99 ARG A O 1
ATOM 801 N N . LEU A 1 100 ? 11.059 -7.676 -8.704 1.00 98.38 100 LEU A N 1
ATOM 802 C CA . LEU A 1 100 ? 11.297 -7.066 -7.398 1.00 98.38 100 LEU A CA 1
ATOM 803 C C . LEU A 1 100 ? 10.213 -6.041 -7.028 1.00 98.38 100 LEU A C 1
ATOM 805 O O . LEU A 1 100 ? 9.785 -6.000 -5.877 1.00 98.38 100 LEU A O 1
ATOM 809 N N . LEU A 1 101 ? 9.732 -5.249 -7.992 1.00 98.50 101 LEU A N 1
ATOM 810 C CA . LEU A 1 101 ? 8.618 -4.318 -7.789 1.00 98.50 101 LEU A CA 1
ATOM 811 C C . LEU A 1 101 ? 7.317 -5.049 -7.430 1.00 98.50 101 LEU A C 1
ATOM 813 O O . LEU A 1 101 ? 6.567 -4.598 -6.566 1.00 98.50 101 LEU A O 1
ATOM 817 N N . LEU A 1 102 ? 7.039 -6.178 -8.082 1.00 98.19 102 LEU A N 1
ATOM 818 C CA . LEU A 1 102 ? 5.865 -6.993 -7.786 1.00 98.19 102 LEU A CA 1
ATOM 819 C C . LEU A 1 102 ? 5.950 -7.617 -6.392 1.00 98.19 102 LEU A C 1
ATOM 821 O O . LEU A 1 102 ? 4.954 -7.581 -5.676 1.00 98.19 102 LEU A O 1
ATOM 825 N N . GLU A 1 103 ? 7.118 -8.118 -5.974 1.00 98.38 103 GLU A N 1
ATOM 826 C CA . GLU A 1 103 ? 7.305 -8.603 -4.598 1.00 98.38 103 GLU A CA 1
ATOM 827 C C . GLU A 1 103 ? 7.098 -7.473 -3.585 1.00 98.38 103 GLU A C 1
ATOM 829 O O . GLU A 1 103 ? 6.358 -7.627 -2.618 1.00 98.38 103 GLU A O 1
ATOM 834 N N . TYR A 1 104 ? 7.673 -6.302 -3.859 1.00 98.12 104 TYR A N 1
ATOM 835 C CA . TYR A 1 104 ? 7.508 -5.108 -3.040 1.00 98.12 104 TYR A CA 1
ATOM 836 C C . TYR A 1 104 ? 6.024 -4.729 -2.846 1.00 98.12 104 TYR A C 1
ATOM 838 O O . TYR A 1 104 ? 5.576 -4.533 -1.715 1.00 98.12 104 TYR A O 1
ATOM 846 N N . ASN A 1 105 ? 5.250 -4.666 -3.935 1.00 97.50 105 ASN A N 1
ATOM 847 C CA . ASN A 1 105 ? 3.821 -4.336 -3.886 1.00 97.50 105 ASN A CA 1
ATOM 848 C C . ASN A 1 105 ? 2.991 -5.455 -3.242 1.00 97.50 105 ASN A C 1
ATOM 850 O O . ASN A 1 105 ? 2.013 -5.188 -2.547 1.00 97.50 105 ASN A O 1
ATOM 854 N N . ARG A 1 106 ? 3.379 -6.717 -3.455 1.00 97.62 106 ARG A N 1
ATOM 855 C CA . ARG A 1 106 ? 2.736 -7.868 -2.820 1.00 97.62 106 ARG A CA 1
ATOM 856 C C . ARG A 1 106 ? 2.873 -7.792 -1.303 1.00 97.62 106 ARG A C 1
ATOM 858 O O . ARG A 1 106 ? 1.893 -8.037 -0.603 1.00 97.62 106 ARG A O 1
ATOM 865 N N . GLU A 1 107 ? 4.054 -7.447 -0.795 1.00 97.75 107 GLU A N 1
ATOM 866 C CA . GLU A 1 107 ? 4.276 -7.250 0.640 1.00 97.75 107 GLU A CA 1
ATOM 867 C C . GLU A 1 107 ? 3.423 -6.102 1.193 1.00 97.75 107 GLU A C 1
ATOM 869 O O . GLU A 1 107 ? 2.796 -6.290 2.234 1.00 97.75 107 GLU A O 1
ATOM 874 N N . ASP A 1 108 ? 3.299 -4.981 0.467 1.00 97.25 108 ASP A N 1
ATOM 875 C CA . ASP A 1 108 ? 2.460 -3.838 0.872 1.00 97.25 108 ASP A CA 1
ATOM 876 C C . ASP A 1 108 ? 0.972 -4.212 1.047 1.00 97.25 108 ASP A C 1
ATOM 878 O O . ASP A 1 108 ? 0.281 -3.568 1.833 1.00 97.25 108 ASP A O 1
ATOM 882 N N . VAL A 1 109 ? 0.480 -5.265 0.379 1.00 96.62 109 VAL A N 1
ATOM 883 C CA . VAL A 1 109 ? -0.896 -5.781 0.530 1.00 96.62 109 VAL A CA 1
ATOM 884 C C . VAL A 1 109 ? -0.973 -6.902 1.567 1.00 96.62 109 VAL A C 1
ATOM 886 O O . VAL A 1 109 ? -1.790 -6.856 2.486 1.00 96.62 109 VAL A O 1
ATOM 889 N N . MET A 1 110 ? -0.123 -7.925 1.449 1.00 97.06 110 MET A N 1
ATOM 890 C CA . MET A 1 110 ? -0.194 -9.115 2.305 1.00 97.06 110 MET A CA 1
ATOM 891 C C . MET A 1 110 ? 0.094 -8.792 3.773 1.00 97.06 110 MET A C 1
ATOM 893 O O . MET A 1 110 ? -0.494 -9.398 4.673 1.00 97.06 110 MET A O 1
ATOM 897 N N . ASN A 1 111 ? 0.961 -7.814 4.033 1.00 97.25 111 ASN A N 1
ATOM 898 C CA . ASN A 1 111 ? 1.293 -7.415 5.393 1.00 97.25 111 ASN A CA 1
ATOM 899 C C . ASN A 1 111 ? 0.190 -6.590 6.062 1.00 97.25 111 ASN A C 1
ATOM 901 O O . ASN A 1 111 ? 0.153 -6.544 7.294 1.00 97.25 111 ASN A O 1
ATOM 905 N N . LEU A 1 112 ? -0.768 -6.034 5.303 1.00 97.00 112 LEU A N 1
ATOM 906 C CA . LEU A 1 112 ? -1.955 -5.403 5.889 1.00 97.00 112 LEU A CA 1
ATOM 907 C C . LEU A 1 112 ? -2.769 -6.396 6.707 1.00 97.00 112 LEU A C 1
ATOM 909 O O . LEU A 1 112 ? -3.301 -6.005 7.732 1.00 97.00 112 LEU A O 1
ATOM 913 N N . VAL A 1 113 ? -2.815 -7.677 6.327 1.00 95.06 113 VAL A N 1
ATOM 914 C CA . VAL A 1 113 ? -3.538 -8.711 7.092 1.00 95.06 113 VAL A CA 1
ATOM 915 C C . VAL A 1 113 ? -2.934 -8.889 8.486 1.00 95.06 113 VAL A C 1
ATOM 917 O O . VAL A 1 113 ? -3.643 -9.044 9.476 1.00 95.06 113 VAL A O 1
ATOM 920 N N . GLN A 1 114 ? -1.604 -8.872 8.586 1.00 95.06 114 GLN A N 1
ATOM 921 C CA . G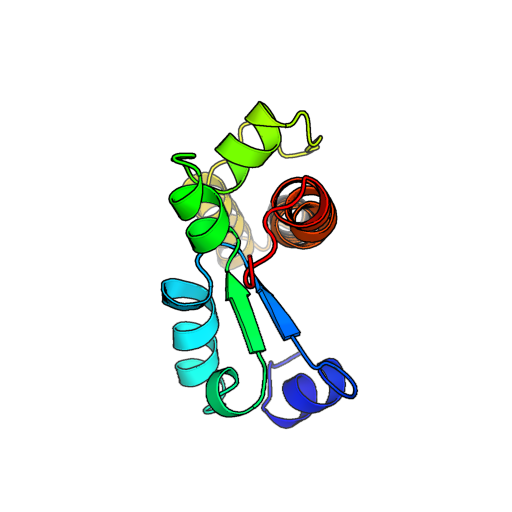LN A 1 114 ? -0.919 -8.985 9.875 1.00 95.06 114 GLN A CA 1
ATOM 922 C C . GLN A 1 114 ? -1.066 -7.697 10.684 1.00 95.06 114 GLN A C 1
ATOM 924 O O . GLN A 1 114 ? -1.356 -7.745 11.878 1.00 95.06 114 GLN A O 1
ATOM 929 N N . LEU A 1 115 ? -0.898 -6.548 10.029 1.00 95.19 115 LEU A N 1
ATOM 930 C C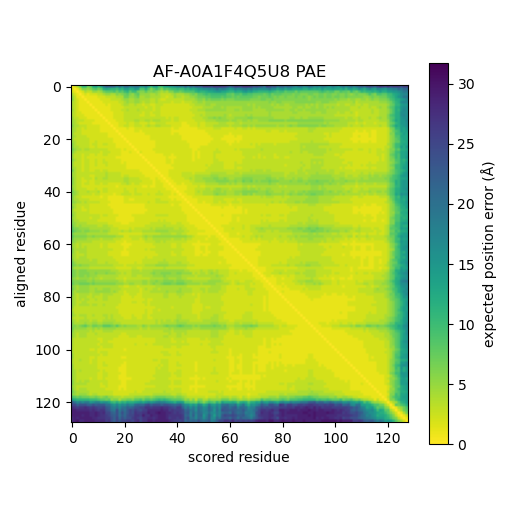A . LEU A 1 115 ? -1.016 -5.253 10.680 1.00 95.19 115 LEU A CA 1
ATOM 931 C C . LEU A 1 115 ? -2.442 -4.991 11.177 1.00 95.19 115 LEU A C 1
ATOM 933 O O . LEU A 1 115 ? -2.608 -4.507 12.288 1.00 95.19 115 LEU A O 1
ATOM 937 N N . GLU A 1 116 ? -3.459 -5.346 10.398 1.00 94.69 116 GLU A N 1
ATOM 938 C CA . GLU A 1 116 ? -4.873 -5.251 10.765 1.00 94.69 116 GLU A CA 1
ATOM 939 C C . GLU A 1 116 ? -5.164 -6.067 12.023 1.00 94.69 116 GLU A C 1
ATOM 941 O O . GLU A 1 116 ? -5.670 -5.511 12.994 1.00 94.69 116 GLU A O 1
ATOM 946 N N . ARG A 1 117 ? -4.718 -7.326 12.091 1.00 92.12 117 ARG A N 1
ATOM 947 C CA . ARG A 1 117 ? -4.842 -8.149 13.307 1.00 92.12 117 ARG A CA 1
ATOM 948 C C . ARG A 1 117 ? -4.173 -7.529 14.531 1.00 92.12 117 ARG A C 1
ATOM 950 O O . ARG A 1 117 ? -4.685 -7.676 15.634 1.00 92.12 117 ARG A O 1
ATOM 957 N N . ILE A 1 118 ? -3.039 -6.854 14.364 1.00 90.56 118 ILE A N 1
ATOM 958 C CA . ILE A 1 118 ? -2.318 -6.210 15.474 1.00 90.56 118 ILE A CA 1
ATOM 959 C C . ILE A 1 118 ? -3.000 -4.905 15.890 1.00 90.56 118 ILE A C 1
ATOM 961 O O . ILE A 1 118 ? -3.111 -4.608 17.073 1.00 90.56 118 ILE A O 1
ATOM 965 N N . VAL A 1 119 ? -3.457 -4.103 14.934 1.00 85.69 119 VAL A N 1
ATOM 966 C CA . VAL A 1 119 ? -4.064 -2.802 15.223 1.00 85.69 119 VAL A CA 1
ATOM 967 C C . VAL A 1 119 ? -5.490 -2.986 15.746 1.00 85.69 119 VAL A C 1
ATOM 969 O O . VAL A 1 119 ? -5.849 -2.377 16.744 1.00 85.69 119 VAL A O 1
ATOM 972 N N . VAL A 1 120 ? -6.283 -3.864 15.134 1.00 81.31 120 VAL A N 1
ATOM 973 C CA . VAL A 1 120 ? -7.686 -4.112 15.499 1.00 81.31 120 VAL A CA 1
ATOM 974 C C . VAL A 1 120 ? -7.800 -5.169 16.604 1.00 81.31 120 VAL A C 1
ATOM 976 O O . VAL A 1 120 ? -8.488 -4.957 17.602 1.00 81.31 120 VAL A O 1
ATOM 979 N N . GLY A 1 121 ? -7.083 -6.291 16.483 1.00 67.50 121 GLY A N 1
ATOM 980 C CA . GLY A 1 121 ? -7.193 -7.441 17.395 1.00 67.50 121 GLY A CA 1
ATOM 981 C C . GLY A 1 121 ? -6.613 -7.233 18.799 1.00 67.50 121 GLY A C 1
ATOM 982 O O . GLY A 1 121 ? -6.916 -8.015 19.696 1.00 67.50 121 GLY A O 1
ATOM 983 N N . VAL A 1 122 ? -5.844 -6.166 19.038 1.00 54.97 122 VAL A N 1
ATOM 984 C CA . VAL A 1 122 ? -5.361 -5.789 20.385 1.00 54.97 122 VAL A CA 1
ATOM 985 C C . VAL A 1 122 ? -6.425 -4.987 21.169 1.00 54.97 122 VAL A C 1
ATOM 987 O O . VAL A 1 122 ? -6.167 -4.508 22.270 1.00 54.97 122 VAL A O 1
ATOM 990 N N . GLY A 1 123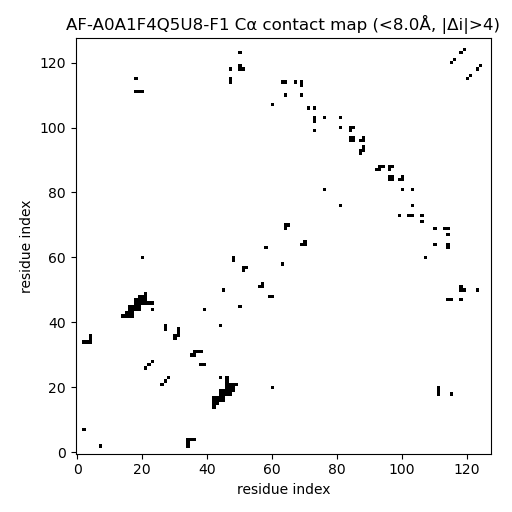 ? -7.659 -4.891 20.658 1.00 47.34 123 GLY A N 1
ATOM 991 C CA . GLY A 1 123 ? -8.773 -4.240 21.351 1.00 47.34 123 GLY A CA 1
ATOM 992 C C . GLY A 1 123 ? -8.919 -2.757 21.020 1.00 47.34 123 GLY A C 1
ATOM 993 O O . GLY A 1 123 ? -9.289 -1.971 21.889 1.00 47.34 123 GLY A O 1
ATOM 994 N N . LEU A 1 124 ? -8.667 -2.368 19.767 1.00 50.03 124 LEU A N 1
ATOM 995 C CA . LEU A 1 124 ? -9.214 -1.119 19.230 1.00 50.03 124 LEU A CA 1
ATOM 996 C C . LEU A 1 124 ? -10.604 -1.399 18.687 1.00 50.03 124 LEU A C 1
ATOM 998 O O . LEU A 1 124 ? -10.840 -1.424 17.483 1.00 50.03 124 LEU A O 1
ATOM 1002 N N . ASP A 1 125 ? -11.506 -1.658 19.624 1.00 44.84 125 ASP A N 1
ATOM 1003 C CA . ASP A 1 125 ? -12.930 -1.693 19.359 1.00 44.84 125 ASP A CA 1
ATOM 1004 C C . ASP A 1 125 ? -13.363 -0.271 18.955 1.00 44.84 125 ASP A C 1
ATOM 1006 O O . ASP A 1 125 ? -13.161 0.665 19.738 1.00 44.84 125 ASP A O 1
ATOM 1010 N N . PRO A 1 126 ? -13.910 -0.044 17.747 1.00 44.81 126 PRO A N 1
ATOM 1011 C CA . PRO A 1 126 ? -14.446 1.262 17.387 1.00 44.81 126 PRO A CA 1
ATOM 1012 C C . PRO A 1 126 ? -15.659 1.662 18.244 1.00 44.81 126 PRO A C 1
ATOM 1014 O O . PRO A 1 126 ? -16.075 2.816 18.144 1.00 44.81 126 PRO A O 1
ATOM 1017 N N . GLU A 1 127 ? -16.204 0.748 19.063 1.00 48.09 127 GLU A N 1
ATOM 1018 C CA . GLU A 1 127 ? -17.464 0.910 19.801 1.00 48.09 127 GLU A CA 1
ATOM 1019 C C . GLU A 1 127 ? -17.383 0.678 21.331 1.00 48.09 127 GLU A C 1
ATOM 1021 O O . GLU A 1 127 ? -18.345 0.207 21.940 1.00 48.09 127 GLU A O 1
ATOM 1026 N N . ARG A 1 128 ? -16.286 1.064 22.000 1.00 41.69 128 ARG A N 1
ATOM 1027 C CA . ARG A 1 128 ? -16.300 1.278 23.466 1.00 41.69 128 ARG A CA 1
ATOM 1028 C C . ARG A 1 128 ? -16.142 2.737 23.864 1.00 41.69 128 ARG A C 1
ATOM 1030 O O . ARG A 1 128 ? -15.257 3.414 23.297 1.00 41.69 128 ARG A O 1
#

Mean predicted aligned error: 4.6 Å

Secondary structure (DSSP, 8-state):
----HHHHHHHTTT--EEEESSTTTTHHHHHHHHH---GGGTSEEEEHHHHHHHTT--S-HHHHHHHHT---TTTT--HHHHHHHHHHHHHH--HHHHHHHHHHHHHHHHHHHHHHHHHHHTT--TT-

pLDDT: mean 91.57, std 12.08, range [41.69, 98.56]

Radius of gyration: 16.16 Å; Cα contacts (8 Å, |Δi|>4): 104; chains: 1; bounding box: 36×20×44 Å

Sequence (128 aa):
GEITDVAVWEALDGVDTLCTYNGDRFDLPILERQTRLDLRSRFRSLDLLRECRRVGLKGGLKRMEERFGIARGTRGMNGWDALQLWARYESAGDQEALRLLLEYNREDVMNLVQLERIVVGVGLDPER

Nearest PDB structures (foldseek):
  6isg-assembly1_A  TM=6.290E-01  e=1.901E+00  Thermococcus sp. 9oN-7

Foldseek 3Di:
DDDEPVVVCVVCPPPAEDEAACCVPPVQVVCCVRHVDNVVVRHHYHHLNVLCVVVPHDDGPLVLCVVVVPDAPLPPDDPVLLVVLVVCCVPPVPVVSVVSNVSVVVCNPVCSVVSCCVSVVVPPDVPD